Protein AF-A0A937RF72-F1 (afdb_monomer_lite)

Secondary structure (DSSP, 8-state):
-EEEEEEES-SSSEEEEEEETTEEEE--S-SSS----EEEEETTTTEEEEEEE---TT-S--EEEEEE-

Structure (mmCIF, N/CA/C/O backbone):
data_AF-A0A937RF72-F1
#
_entry.id   AF-A0A937RF72-F1
#
loop_
_atom_site.group_PDB
_atom_site.id
_atom_site.type_symbol
_atom_site.label_atom_id
_atom_site.label_a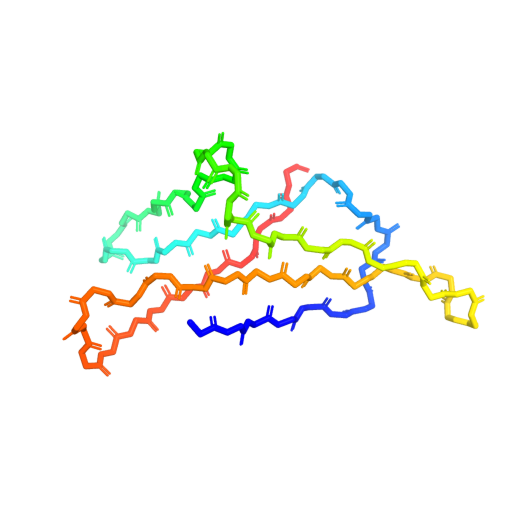lt_id
_atom_site.label_comp_id
_atom_site.label_asym_id
_atom_site.label_entity_id
_atom_site.label_seq_id
_atom_site.pdbx_PDB_ins_code
_atom_site.Cartn_x
_atom_site.Cartn_y
_atom_site.Cartn_z
_atom_site.occupancy
_atom_site.B_iso_or_equiv
_atom_site.auth_seq_id
_atom_site.auth_comp_id
_atom_site.auth_asym_id
_atom_site.auth_atom_id
_atom_site.pdbx_PDB_model_num
ATOM 1 N N . MET A 1 1 ? -11.071 2.384 -0.159 1.00 81.06 1 MET A N 1
ATOM 2 C CA . MET A 1 1 ? -10.731 3.485 -1.096 1.00 81.06 1 MET A CA 1
ATOM 3 C C . MET A 1 1 ? -9.325 3.272 -1.638 1.00 81.06 1 MET A C 1
ATOM 5 O O . MET A 1 1 ? -8.462 2.985 -0.819 1.00 81.06 1 MET A O 1
ATOM 9 N N . PRO A 1 2 ? -9.067 3.395 -2.951 1.00 87.25 2 PRO A N 1
ATOM 10 C CA . PRO A 1 2 ? -7.720 3.232 -3.491 1.00 87.25 2 PRO A CA 1
ATOM 11 C C . PRO A 1 2 ? -6.848 4.475 -3.247 1.00 87.25 2 PRO A C 1
ATOM 13 O O . PRO A 1 2 ? -7.310 5.604 -3.403 1.00 87.25 2 PRO A O 1
ATOM 16 N N . ILE A 1 3 ? -5.579 4.261 -2.908 1.00 89.88 3 ILE A N 1
ATOM 17 C CA . ILE A 1 3 ? -4.517 5.275 -2.893 1.00 89.88 3 ILE A CA 1
ATOM 18 C C . ILE A 1 3 ? -3.333 4.769 -3.715 1.00 89.88 3 ILE A C 1
ATOM 20 O O . ILE A 1 3 ? -3.046 3.572 -3.705 1.00 89.88 3 ILE A O 1
ATOM 24 N N . ARG A 1 4 ? -2.637 5.667 -4.416 1.00 92.75 4 ARG A N 1
ATOM 25 C CA . ARG A 1 4 ? -1.469 5.332 -5.234 1.00 92.75 4 ARG A CA 1
ATOM 26 C C . ARG A 1 4 ? -0.274 6.210 -4.888 1.00 92.75 4 ARG A C 1
ATOM 28 O O . ARG A 1 4 ? -0.413 7.417 -4.718 1.00 92.75 4 ARG A O 1
ATOM 35 N N . PHE A 1 5 ? 0.895 5.585 -4.844 1.00 93.12 5 PHE A N 1
ATOM 36 C CA . PHE A 1 5 ? 2.198 6.232 -4.754 1.00 93.12 5 PHE A CA 1
ATOM 37 C C . PHE A 1 5 ? 2.957 5.986 -6.056 1.00 93.12 5 PHE A C 1
ATOM 39 O O . PHE A 1 5 ? 2.968 4.858 -6.542 1.00 93.12 5 PHE A O 1
ATOM 46 N N . GLU A 1 6 ? 3.579 7.020 -6.620 1.00 95.31 6 GLU A N 1
ATOM 47 C CA . GLU A 1 6 ? 4.286 6.963 -7.908 1.00 95.31 6 GLU A CA 1
ATOM 48 C C . GLU A 1 6 ? 5.736 7.444 -7.767 1.00 95.31 6 GLU A C 1
ATOM 50 O O . GLU A 1 6 ? 6.096 8.071 -6.768 1.00 95.31 6 GLU A O 1
ATOM 55 N N . GLY A 1 7 ? 6.577 7.147 -8.763 1.00 95.25 7 GLY A N 1
ATOM 56 C CA . GLY A 1 7 ? 7.981 7.566 -8.768 1.00 95.25 7 GLY A CA 1
ATOM 57 C C . GLY A 1 7 ? 8.878 6.755 -7.827 1.00 95.25 7 GLY A C 1
ATOM 58 O O . GLY A 1 7 ? 9.960 7.210 -7.450 1.00 95.25 7 GLY A O 1
ATOM 59 N N . LEU A 1 8 ? 8.444 5.562 -7.411 1.00 94.38 8 LEU A N 1
ATOM 60 C CA . LEU A 1 8 ? 9.200 4.722 -6.485 1.00 94.38 8 LEU A CA 1
ATOM 61 C C . LEU A 1 8 ? 10.360 4.036 -7.214 1.00 94.38 8 LEU A C 1
ATOM 63 O O . LEU A 1 8 ? 10.195 3.509 -8.309 1.00 94.38 8 LEU A O 1
ATOM 67 N N . ARG A 1 9 ? 11.540 3.985 -6.590 1.00 93.81 9 ARG A N 1
ATOM 68 C CA . ARG A 1 9 ? 12.724 3.330 -7.185 1.00 93.81 9 ARG A CA 1
ATOM 69 C C . ARG A 1 9 ? 12.644 1.799 -7.192 1.00 93.81 9 ARG A C 1
ATOM 71 O O . ARG A 1 9 ? 13.479 1.153 -7.811 1.00 93.81 9 ARG A O 1
ATOM 78 N N . SER A 1 10 ? 11.690 1.223 -6.467 1.00 89.12 10 SER A N 1
ATOM 79 C CA . SER A 1 10 ? 11.461 -0.217 -6.361 1.00 89.12 10 SER A CA 1
ATOM 80 C C . SER A 1 10 ? 9.980 -0.479 -6.090 1.00 89.12 10 SER A C 1
ATOM 82 O O . SER A 1 10 ? 9.317 0.335 -5.450 1.00 89.12 10 SER A O 1
ATOM 84 N N . ALA A 1 11 ? 9.466 -1.623 -6.538 1.00 86.81 11 ALA A N 1
ATOM 85 C CA . ALA A 1 11 ? 8.155 -2.124 -6.115 1.00 86.81 11 ALA A CA 1
ATOM 86 C C . ALA A 1 11 ? 8.190 -2.785 -4.722 1.00 86.81 11 ALA A C 1
ATOM 88 O O . ALA A 1 11 ? 7.148 -3.008 -4.113 1.00 86.81 11 ALA A O 1
ATOM 89 N N . ALA A 1 12 ? 9.380 -3.113 -4.212 1.00 87.00 12 ALA A N 1
ATOM 90 C CA . ALA A 1 12 ? 9.576 -3.814 -2.948 1.00 87.00 12 ALA A CA 1
ATOM 91 C C . ALA A 1 12 ? 10.195 -2.909 -1.874 1.00 87.00 12 ALA A C 1
ATOM 93 O O . ALA A 1 12 ? 10.716 -1.832 -2.159 1.00 87.00 12 ALA A O 1
ATOM 94 N N . GLY A 1 13 ? 10.166 -3.378 -0.623 1.00 87.56 13 GLY A N 1
ATOM 95 C CA . GLY A 1 13 ? 10.752 -2.659 0.512 1.00 87.56 13 GLY A CA 1
ATOM 96 C C . GLY A 1 13 ? 9.871 -1.538 1.061 1.00 87.56 13 GLY A C 1
ATOM 97 O O . GLY A 1 13 ? 10.318 -0.792 1.921 1.00 87.56 13 GLY A O 1
ATOM 98 N N . TYR A 1 14 ? 8.618 -1.430 0.619 1.00 89.25 14 TYR A N 1
ATOM 99 C CA . TYR A 1 14 ? 7.658 -0.468 1.152 1.00 89.25 14 TYR A CA 1
ATOM 100 C C . TYR A 1 14 ? 6.585 -1.153 1.994 1.00 89.25 14 TYR A C 1
ATOM 102 O O . TYR A 1 14 ? 6.179 -2.286 1.733 1.00 89.25 14 TYR A O 1
ATOM 110 N N . ALA A 1 15 ? 6.110 -0.442 3.011 1.00 89.69 15 ALA A N 1
ATOM 111 C CA . ALA A 1 15 ? 4.962 -0.842 3.808 1.00 89.69 15 ALA A CA 1
ATOM 112 C C . ALA A 1 15 ? 4.100 0.380 4.128 1.00 89.69 15 ALA A C 1
ATOM 114 O O . ALA A 1 15 ? 4.609 1.422 4.554 1.00 89.69 15 ALA A O 1
ATOM 115 N N . LEU A 1 16 ? 2.794 0.240 3.922 1.00 91.12 16 LEU A N 1
ATOM 116 C CA . LEU A 1 16 ? 1.816 1.254 4.282 1.00 91.12 16 LEU A CA 1
ATOM 117 C C . LEU A 1 16 ? 1.314 0.994 5.703 1.00 91.12 16 LEU A C 1
ATOM 119 O O . LEU A 1 16 ? 1.011 -0.144 6.056 1.00 91.12 16 LEU A O 1
ATOM 123 N N . HIS A 1 17 ? 1.231 2.040 6.520 1.00 92.31 17 HIS A N 1
ATOM 124 C CA . HIS A 1 17 ? 0.770 1.946 7.903 1.00 92.31 17 HIS A CA 1
ATOM 125 C C . HIS A 1 17 ? -0.347 2.947 8.169 1.00 92.31 17 HIS A C 1
ATOM 127 O O . HIS A 1 17 ? -0.223 4.114 7.794 1.00 92.31 17 HIS A O 1
ATOM 133 N N . ARG A 1 18 ? -1.387 2.5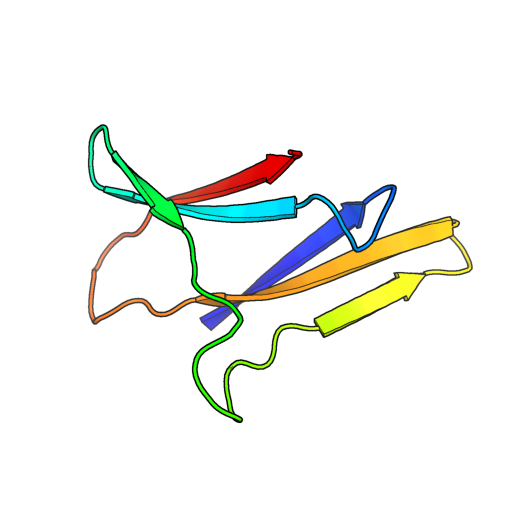18 8.886 1.00 92.38 18 ARG A N 1
ATOM 134 C CA . ARG A 1 18 ? -2.360 3.421 9.504 1.00 92.38 18 ARG A CA 1
ATOM 135 C C . ARG A 1 18 ? -1.748 4.014 10.769 1.00 92.38 18 ARG A C 1
ATOM 137 O O . ARG A 1 18 ? -1.167 3.289 11.585 1.00 92.38 18 ARG A O 1
ATOM 144 N N . LEU A 1 19 ? -1.861 5.326 10.926 1.00 93.19 19 LEU A N 1
ATOM 145 C CA . LEU A 1 19 ? -1.502 6.022 12.154 1.00 93.19 19 LEU A CA 1
ATOM 146 C C . LEU A 1 19 ? -2.685 5.956 13.123 1.00 93.19 19 LEU A C 1
ATOM 148 O O . LEU A 1 19 ? -3.767 6.461 12.838 1.00 93.19 19 LEU A O 1
ATOM 152 N N . GLU A 1 20 ? -2.465 5.335 14.277 1.00 90.19 20 GLU A N 1
ATOM 153 C CA . GLU A 1 20 ? -3.441 5.200 15.362 1.00 90.19 20 GLU A CA 1
ATOM 154 C C . GLU A 1 20 ? -2.839 5.856 16.616 1.00 90.19 20 GLU A C 1
ATOM 156 O O . GLU A 1 20 ? -2.202 5.217 17.462 1.00 90.19 20 GLU A O 1
ATOM 161 N N . GLY A 1 21 ? -2.941 7.187 16.688 1.00 86.56 21 GLY A N 1
ATOM 162 C CA . GLY A 1 21 ? -2.263 7.991 17.707 1.00 86.56 21 GLY A CA 1
ATOM 163 C C . GLY A 1 21 ? -0.738 7.883 17.592 1.00 86.56 21 GLY A C 1
ATOM 164 O O . GLY A 1 21 ? -0.146 8.329 16.615 1.00 86.56 21 GLY A O 1
ATOM 165 N N . ARG A 1 22 ? -0.083 7.282 18.596 1.00 89.19 22 ARG A N 1
ATOM 166 C CA . ARG A 1 22 ? 1.379 7.041 18.591 1.00 89.19 22 ARG A CA 1
ATOM 167 C C . ARG A 1 22 ? 1.782 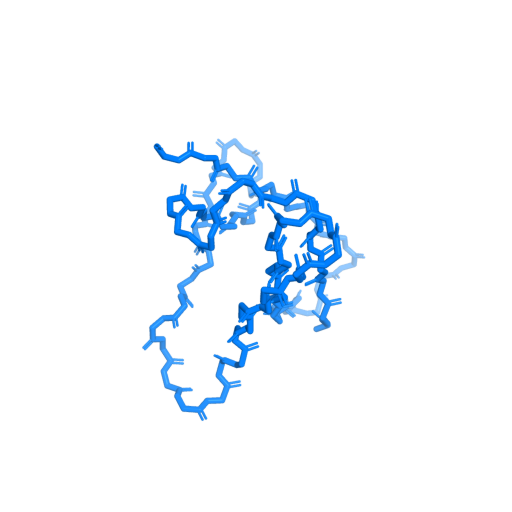5.711 17.948 1.00 89.19 22 ARG A C 1
ATOM 169 O O . ARG A 1 22 ? 2.972 5.410 17.874 1.00 89.19 22 ARG A O 1
ATOM 176 N N . ARG A 1 23 ?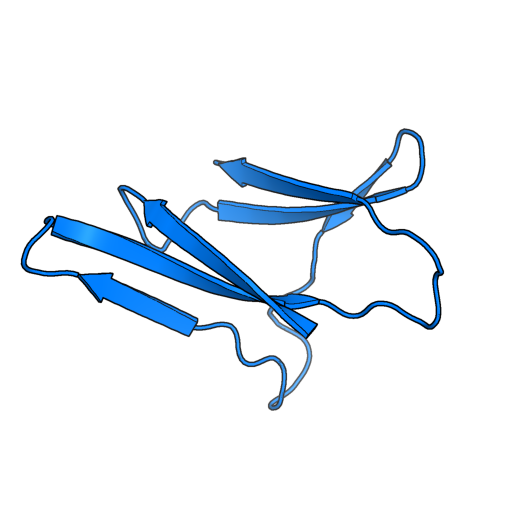 0.816 4.891 17.529 1.00 91.69 23 ARG A N 1
ATOM 177 C CA . ARG A 1 23 ? 1.062 3.567 16.952 1.00 91.69 23 ARG A CA 1
ATOM 178 C C . ARG A 1 23 ? 0.984 3.610 15.432 1.00 91.69 23 ARG A C 1
ATOM 180 O O . ARG A 1 23 ? 0.245 4.401 14.853 1.00 91.69 23 ARG A O 1
ATOM 187 N N . ARG A 1 24 ? 1.756 2.726 14.801 1.00 92.62 24 ARG A N 1
ATOM 188 C CA . ARG A 1 24 ? 1.697 2.448 13.365 1.00 92.62 24 ARG A CA 1
ATOM 189 C C . ARG A 1 24 ? 1.199 1.024 13.194 1.00 92.62 24 ARG A C 1
ATOM 191 O O . ARG A 1 24 ? 1.909 0.089 13.559 1.00 92.62 24 ARG A O 1
ATOM 198 N N . ARG A 1 25 ? -0.013 0.863 12.672 1.00 90.31 25 ARG A N 1
ATOM 199 C CA . ARG A 1 25 ? -0.572 -0.448 12.348 1.00 90.31 25 ARG A CA 1
ATOM 200 C C . ARG A 1 25 ? -0.286 -0.739 10.873 1.00 90.31 25 ARG A C 1
ATOM 202 O O . ARG A 1 25 ? -0.759 0.026 10.033 1.00 90.31 25 ARG A O 1
ATOM 209 N N . PRO A 1 26 ? 0.515 -1.764 10.533 1.00 89.00 26 PRO A N 1
ATOM 210 C CA . PRO A 1 26 ? 0.775 -2.088 9.136 1.00 89.00 26 PRO A CA 1
ATOM 211 C C . PRO A 1 26 ? -0.523 -2.516 8.451 1.00 89.00 26 PRO A C 1
ATOM 213 O O . PRO A 1 26 ? -1.331 -3.234 9.042 1.00 89.00 26 PRO A O 1
ATOM 216 N N . LEU A 1 27 ? -0.706 -2.073 7.209 1.00 86.38 27 LEU A N 1
ATOM 217 C CA . LEU A 1 27 ? -1.680 -2.674 6.314 1.00 86.38 27 LEU A CA 1
ATOM 218 C C . LEU A 1 27 ? -1.158 -4.065 5.955 1.00 86.38 27 LEU A C 1
ATOM 220 O O . LEU A 1 27 ? -0.098 -4.190 5.332 1.00 86.38 27 LEU A O 1
ATOM 224 N N . ASP A 1 28 ? -1.866 -5.096 6.405 1.00 76.94 28 ASP A N 1
ATOM 225 C CA . ASP A 1 28 ? -1.548 -6.467 6.034 1.00 76.94 28 ASP A CA 1
ATOM 226 C C . ASP A 1 28 ? -1.999 -6.700 4.591 1.00 76.94 28 ASP A C 1
ATOM 228 O O . ASP A 1 28 ? -3.174 -6.582 4.275 1.00 76.94 28 ASP A O 1
ATOM 232 N N . GLN A 1 29 ? -1.037 -6.975 3.714 1.00 64.94 29 GLN A N 1
ATOM 233 C CA . GLN A 1 29 ? -1.255 -7.177 2.279 1.00 64.94 29 GLN A CA 1
ATOM 234 C C . GLN A 1 29 ? -1.493 -8.656 1.926 1.00 64.94 29 GLN A C 1
ATOM 236 O O . GLN A 1 29 ? -1.601 -8.991 0.747 1.00 64.94 29 GLN A O 1
ATOM 241 N N . ALA A 1 30 ? -1.496 -9.553 2.920 1.00 60.25 30 ALA A N 1
ATOM 242 C CA . ALA A 1 30 ? -1.532 -11.001 2.722 1.00 60.25 30 ALA A CA 1
ATOM 243 C C . ALA A 1 30 ? -2.903 -11.642 3.012 1.00 60.25 30 ALA A C 1
ATOM 245 O O . ALA A 1 30 ? -3.070 -12.847 2.796 1.00 60.25 30 ALA A O 1
ATOM 246 N N . VAL A 1 31 ? -3.894 -10.882 3.489 1.00 52.06 31 VAL A N 1
ATOM 247 C CA . VAL A 1 31 ? -5.170 -11.445 3.951 1.00 52.06 31 VAL A CA 1
ATOM 248 C C . VAL A 1 31 ? -6.201 -11.473 2.814 1.00 52.06 31 VAL A C 1
ATOM 250 O O . VAL A 1 31 ? -6.956 -10.542 2.594 1.00 52.06 31 VAL A O 1
ATOM 253 N N . HIS A 1 32 ? -6.238 -12.621 2.126 1.00 43.44 32 HIS A N 1
ATOM 254 C CA . HIS A 1 32 ? -7.303 -13.124 1.240 1.00 43.44 32 HIS A CA 1
ATOM 255 C C . HIS A 1 32 ? -7.663 -12.311 -0.013 1.00 43.44 32 HIS A C 1
ATOM 257 O O . HIS A 1 32 ? -8.462 -11.394 0.072 1.00 43.44 32 HIS A O 1
ATOM 263 N N . GLY A 1 33 ? -7.219 -12.787 -1.189 1.00 45.84 33 GLY A N 1
ATOM 264 C CA . GLY A 1 33 ? -7.973 -12.929 -2.462 1.00 45.84 33 GLY A CA 1
ATOM 265 C C . GLY A 1 33 ? -8.679 -11.728 -3.125 1.00 45.84 33 GLY A C 1
ATOM 266 O O . GLY A 1 33 ? -9.019 -11.824 -4.297 1.00 45.84 33 GLY A O 1
ATOM 267 N N . ASN A 1 34 ? -8.880 -10.627 -2.409 1.00 40.59 34 ASN A N 1
ATOM 268 C CA . ASN A 1 34 ? -9.608 -9.410 -2.758 1.00 40.59 34 ASN A CA 1
ATOM 269 C C . ASN A 1 34 ? -8.867 -8.149 -2.260 1.00 40.59 34 ASN A C 1
ATOM 271 O O . ASN A 1 34 ? -9.323 -7.033 -2.506 1.00 40.59 34 ASN A O 1
ATOM 275 N N . ASP A 1 35 ? -7.717 -8.304 -1.594 1.00 55.56 35 ASP A N 1
ATOM 276 C CA . ASP A 1 35 ? -6.801 -7.205 -1.292 1.00 55.56 35 ASP A CA 1
ATOM 277 C C . ASP A 1 35 ? -5.908 -6.950 -2.511 1.00 55.56 35 ASP A C 1
ATOM 279 O O . ASP A 1 35 ? -4.770 -7.405 -2.620 1.00 55.56 35 ASP A O 1
ATOM 283 N N . PHE A 1 36 ? -6.478 -6.243 -3.487 1.00 58.31 36 PHE A N 1
ATOM 284 C CA . PHE A 1 36 ? -5.789 -5.822 -4.704 1.00 58.31 36 PHE A CA 1
ATOM 285 C C . PHE A 1 36 ? -4.782 -4.714 -4.372 1.00 58.31 36 PHE A C 1
ATOM 287 O O . PHE A 1 36 ? -5.090 -3.527 -4.503 1.00 58.31 36 PHE A O 1
ATOM 294 N N . TRP A 1 37 ? -3.584 -5.072 -3.912 1.00 72.56 37 TRP A N 1
ATOM 295 C CA . TRP A 1 37 ? -2.440 -4.187 -4.093 1.00 72.56 37 TRP A CA 1
ATOM 296 C C . TRP A 1 37 ? -1.851 -4.440 -5.480 1.00 72.56 37 TRP A C 1
ATOM 298 O O . TRP A 1 37 ? -1.758 -5.577 -5.941 1.00 72.56 37 TRP A O 1
ATOM 308 N N . GLN A 1 38 ? -1.506 -3.363 -6.175 1.00 83.19 38 GLN A N 1
ATOM 309 C CA . GLN A 1 38 ? -0.965 -3.428 -7.528 1.00 83.19 38 GLN A CA 1
ATOM 310 C C . GLN A 1 38 ? 0.377 -2.717 -7.556 1.00 83.19 38 GLN A C 1
ATOM 312 O O . GLN A 1 38 ? 0.497 -1.594 -7.061 1.00 83.19 38 GLN A O 1
ATOM 317 N N . ALA A 1 39 ? 1.368 -3.379 -8.144 1.00 87.56 39 ALA A N 1
ATOM 318 C CA . ALA A 1 39 ? 2.652 -2.791 -8.468 1.00 87.56 39 ALA A CA 1
ATOM 319 C C . ALA A 1 39 ? 2.775 -2.680 -9.987 1.00 87.56 39 ALA A C 1
ATOM 321 O O . ALA A 1 39 ? 2.871 -3.694 -10.674 1.00 87.56 39 ALA A O 1
ATOM 322 N N . ASP A 1 40 ? 2.797 -1.452 -10.494 1.00 92.12 40 ASP A N 1
ATOM 323 C CA . ASP A 1 40 ? 3.014 -1.177 -11.912 1.00 92.12 40 ASP A CA 1
ATOM 324 C C . ASP A 1 40 ? 4.439 -0.666 -12.116 1.00 92.12 40 ASP A C 1
ATOM 326 O O . ASP A 1 40 ? 4.925 0.160 -11.342 1.00 92.12 40 ASP A O 1
ATOM 330 N N . TYR A 1 41 ? 5.116 -1.149 -13.155 1.00 93.94 41 TYR A N 1
ATOM 331 C CA . TYR A 1 41 ? 6.387 -0.586 -13.603 1.00 93.94 41 TYR A CA 1
ATOM 332 C C . TYR A 1 41 ? 6.132 0.412 -14.732 1.00 93.94 41 TYR A C 1
ATOM 334 O O . TYR A 1 41 ? 5.461 0.095 -15.714 1.00 93.94 41 TYR A O 1
ATOM 342 N N . ASP A 1 42 ? 6.672 1.613 -14.581 1.00 94.56 42 ASP A N 1
ATOM 343 C CA . ASP A 1 42 ? 6.665 2.665 -15.582 1.00 94.56 42 ASP A CA 1
ATOM 344 C C . ASP A 1 42 ? 8.026 2.694 -16.286 1.00 94.56 42 ASP A C 1
ATOM 346 O O . ASP A 1 42 ? 9.032 3.139 -15.727 1.00 94.56 42 ASP A O 1
ATOM 350 N N . ALA A 1 43 ? 8.045 2.195 -17.521 1.00 95.25 43 ALA A N 1
ATOM 351 C CA . ALA A 1 43 ? 9.256 2.094 -18.324 1.00 95.25 43 ALA A CA 1
ATOM 352 C C . ALA A 1 43 ? 9.764 3.454 -18.831 1.00 95.25 43 ALA A C 1
ATOM 354 O O . ALA A 1 43 ? 10.959 3.583 -19.083 1.00 95.25 43 ALA A O 1
ATOM 355 N N . GLU A 1 44 ? 8.895 4.463 -18.970 1.00 96.56 44 GLU A N 1
ATOM 356 C CA . GLU A 1 44 ? 9.297 5.799 -19.428 1.00 96.56 44 GLU A CA 1
ATOM 357 C C . GLU A 1 44 ? 10.145 6.495 -18.361 1.00 96.56 44 GLU A C 1
ATOM 359 O O . GLU A 1 44 ? 11.203 7.052 -18.653 1.00 96.56 44 GLU A O 1
ATOM 364 N N . SER A 1 45 ? 9.705 6.412 -17.105 1.00 95.06 45 SER A N 1
ATOM 365 C CA . SER A 1 45 ? 10.394 7.036 -15.974 1.00 95.06 45 SER A CA 1
ATOM 366 C C . SER A 1 45 ? 11.375 6.105 -15.252 1.00 95.06 45 SER A C 1
ATOM 368 O O . SER A 1 45 ? 12.116 6.557 -14.379 1.00 95.06 45 SER A O 1
ATOM 370 N N . ASN 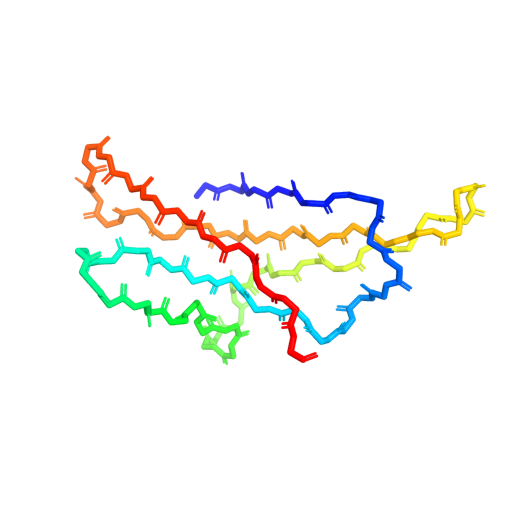A 1 46 ? 11.410 4.818 -15.613 1.00 95.62 46 ASN A N 1
ATOM 371 C CA . ASN A 1 46 ? 12.121 3.762 -14.888 1.00 95.62 46 ASN A CA 1
ATOM 372 C C . ASN A 1 46 ? 11.774 3.758 -13.385 1.00 95.62 46 ASN A C 1
ATOM 374 O O . ASN A 1 46 ? 12.651 3.699 -12.518 1.00 95.62 46 ASN A O 1
ATOM 378 N N . THR A 1 47 ? 10.482 3.871 -13.074 1.00 97.19 47 THR A N 1
ATOM 379 C CA . THR A 1 47 ? 9.977 3.883 -11.696 1.00 97.19 47 THR A CA 1
ATOM 380 C C . THR A 1 47 ? 8.826 2.906 -11.505 1.00 97.19 47 THR A C 1
ATOM 382 O O . THR A 1 47 ? 8.352 2.267 -12.439 1.00 97.19 47 THR A O 1
ATOM 385 N N . HIS A 1 48 ? 8.380 2.761 -10.263 1.00 94.19 48 HIS A N 1
ATOM 386 C CA . HIS A 1 48 ? 7.258 1.923 -9.883 1.00 94.19 48 HIS A CA 1
ATOM 387 C C . HIS A 1 48 ? 6.122 2.751 -9.287 1.00 94.19 48 HIS A C 1
ATOM 389 O O . HIS A 1 48 ? 6.334 3.796 -8.658 1.00 94.19 48 HIS A O 1
ATOM 395 N N . LYS A 1 49 ? 4.908 2.230 -9.443 1.00 94.44 49 LYS A N 1
ATOM 396 C CA . LYS A 1 49 ? 3.686 2.736 -8.825 1.00 94.44 49 LYS A CA 1
ATOM 397 C C . LYS A 1 49 ? 3.116 1.654 -7.922 1.00 94.44 49 LYS A C 1
ATOM 399 O O . LYS A 1 49 ? 2.951 0.522 -8.365 1.00 94.44 49 LYS A O 1
ATOM 404 N N . LEU A 1 50 ? 2.815 1.993 -6.673 1.00 91.69 50 LEU A N 1
ATOM 405 C CA . LEU A 1 50 ? 2.161 1.093 -5.724 1.00 91.69 50 LEU A CA 1
ATOM 406 C C . LEU A 1 50 ? 0.765 1.614 -5.410 1.00 91.69 50 LEU A C 1
ATOM 408 O O . LEU A 1 50 ? 0.616 2.738 -4.929 1.00 91.69 50 LEU A O 1
ATOM 412 N N . SER A 1 51 ? -0.247 0.796 -5.676 1.00 91.19 51 SER A N 1
ATOM 413 C CA . SER A 1 51 ? -1.645 1.088 -5.358 1.00 91.19 51 SER A CA 1
ATOM 414 C C . SER A 1 51 ? -2.109 0.204 -4.203 1.00 91.19 51 SER A C 1
ATOM 416 O O . SER A 1 51 ? -1.880 -1.003 -4.230 1.00 91.19 51 SER A O 1
ATOM 418 N N . PHE A 1 52 ? -2.768 0.796 -3.209 1.00 88.06 52 PHE A N 1
ATOM 419 C CA . PHE A 1 52 ? -3.307 0.116 -2.032 1.00 88.06 52 PHE A CA 1
ATOM 420 C C . PHE A 1 52 ? -4.792 0.420 -1.885 1.00 88.06 52 PHE A C 1
ATOM 422 O O . PHE A 1 52 ? -5.217 1.557 -2.093 1.00 88.06 52 PHE A O 1
ATOM 429 N N . ASN A 1 53 ? -5.570 -0.562 -1.439 1.00 85.62 53 ASN A N 1
ATOM 430 C CA . ASN A 1 53 ? -6.949 -0.340 -1.027 1.00 85.62 53 ASN A CA 1
ATOM 431 C C . ASN A 1 53 ? -7.007 -0.111 0.483 1.00 85.62 53 ASN A C 1
ATOM 433 O O . ASN A 1 53 ? -6.750 -1.005 1.280 1.00 85.62 53 ASN A O 1
ATOM 437 N N . LEU A 1 54 ? -7.343 1.115 0.875 1.00 86.19 54 LEU A N 1
ATOM 438 C CA . LEU A 1 54 ? -7.513 1.495 2.269 1.00 86.19 54 LEU A CA 1
ATOM 439 C C . LEU A 1 54 ? -8.852 0.994 2.799 1.00 86.19 54 LEU A C 1
ATOM 441 O O . LEU A 1 54 ? -9.911 1.305 2.232 1.00 86.19 54 LEU A O 1
ATOM 445 N N . VAL A 1 55 ? -8.782 0.293 3.927 1.00 81.81 55 VAL A N 1
ATOM 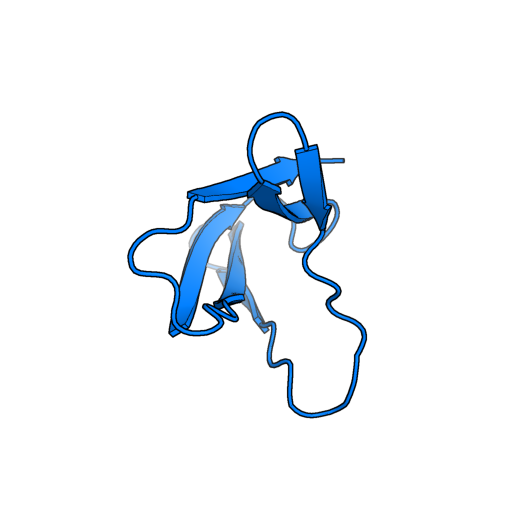446 C CA . VAL A 1 55 ? -9.922 -0.020 4.784 1.00 81.81 55 VAL A CA 1
ATOM 447 C C . VAL A 1 55 ? -10.129 1.154 5.738 1.00 81.81 55 VAL A C 1
ATOM 449 O O . VAL A 1 55 ? -9.237 1.499 6.513 1.00 81.81 55 VAL A O 1
ATOM 452 N N . LEU A 1 56 ? -11.287 1.807 5.644 1.00 82.44 56 LEU A N 1
ATOM 453 C CA . LEU A 1 56 ? -11.581 3.020 6.415 1.00 82.44 56 LEU A CA 1
ATOM 454 C C . LEU A 1 56 ? -12.446 2.759 7.657 1.00 82.44 56 LEU A C 1
ATOM 456 O O . LEU A 1 56 ? -12.509 3.624 8.521 1.00 82.44 56 LEU A O 1
ATOM 460 N N . ASP A 1 57 ? -13.079 1.584 7.772 1.00 77.06 57 ASP A N 1
ATOM 461 C CA . ASP A 1 57 ? -13.912 1.153 8.914 1.00 77.06 57 ASP A CA 1
ATOM 462 C C . ASP A 1 57 ? -14.920 2.204 9.424 1.00 77.06 57 ASP A C 1
ATOM 464 O O . ASP A 1 57 ? -15.187 2.291 10.619 1.00 77.06 57 ASP A O 1
ATOM 468 N N . GLY A 1 58 ? -15.467 3.036 8.528 1.00 77.25 58 GLY A N 1
ATOM 469 C CA . GLY A 1 58 ? -16.418 4.093 8.894 1.00 77.25 58 GLY A CA 1
ATOM 470 C C . GLY A 1 58 ? -15.816 5.246 9.708 1.00 77.25 58 GLY A C 1
ATOM 471 O O . GLY A 1 58 ? -16.563 5.991 10.331 1.00 77.25 58 GLY A O 1
ATOM 472 N N . ALA A 1 59 ? -14.490 5.393 9.726 1.00 80.69 59 ALA A N 1
ATOM 473 C CA . ALA A 1 59 ? -13.829 6.521 10.367 1.00 80.69 59 ALA A CA 1
ATOM 474 C C . ALA A 1 59 ? -13.981 7.803 9.533 1.00 80.69 59 ALA A C 1
ATOM 476 O O . ALA A 1 59 ? -13.721 7.788 8.328 1.00 80.69 59 ALA A O 1
ATOM 477 N N . ASP A 1 60 ? -14.327 8.910 10.198 1.00 81.31 60 ASP A N 1
ATOM 478 C CA . ASP A 1 60 ? -14.438 10.239 9.576 1.00 81.31 60 ASP A CA 1
ATOM 479 C C . ASP A 1 60 ? -13.090 10.728 9.027 1.00 81.31 60 ASP A C 1
ATOM 481 O O . ASP A 1 60 ? -13.019 11.356 7.972 1.00 81.31 60 ASP A O 1
ATOM 485 N N . GLU A 1 61 ? -12.005 10.397 9.730 1.00 85.50 61 GLU A N 1
ATOM 486 C CA . GLU A 1 61 ? -10.646 10.752 9.345 1.00 85.50 61 GLU A CA 1
ATOM 487 C C . GLU A 1 61 ? -9.679 9.599 9.632 1.00 85.50 61 GLU A C 1
ATOM 489 O O . GLU A 1 61 ? -9.737 8.928 10.668 1.00 85.50 61 GLU A O 1
ATOM 494 N N . THR A 1 62 ? -8.753 9.364 8.701 1.00 90.06 62 THR A N 1
ATOM 495 C CA . THR A 1 62 ? -7.649 8.419 8.884 1.00 90.06 62 THR A CA 1
ATOM 496 C C . THR A 1 62 ? -6.364 9.012 8.332 1.00 90.06 62 THR A C 1
ATOM 498 O O . THR A 1 62 ? -6.371 9.662 7.290 1.00 90.06 62 THR A O 1
ATOM 501 N N . ALA A 1 63 ? -5.248 8.754 9.009 1.00 92.44 63 ALA A N 1
ATOM 502 C CA . ALA A 1 63 ? -3.927 9.149 8.545 1.00 92.44 63 ALA A CA 1
ATOM 503 C C . ALA A 1 63 ? -3.097 7.904 8.226 1.00 92.44 63 ALA A C 1
ATOM 505 O O . ALA A 1 63 ? -3.109 6.921 8.972 1.00 92.44 63 ALA A O 1
ATOM 506 N N . TRP A 1 64 ? -2.369 7.952 7.114 1.00 93.25 64 TRP A N 1
ATOM 507 C CA . TRP A 1 64 ? -1.586 6.833 6.601 1.00 93.25 64 TRP A CA 1
ATOM 508 C C . TRP A 1 64 ? -0.181 7.295 6.233 1.00 93.25 64 TRP A C 1
ATOM 510 O O . TRP A 1 64 ? 0.013 8.418 5.774 1.00 93.25 64 TRP A O 1
ATOM 520 N N . VAL A 1 65 ? 0.807 6.424 6.430 1.00 94.00 65 VAL A N 1
ATOM 521 C CA . VAL A 1 65 ? 2.207 6.698 6.100 1.00 94.00 65 VAL A CA 1
ATOM 522 C C . VAL A 1 65 ? 2.820 5.527 5.343 1.00 94.00 65 VAL A C 1
ATOM 524 O O . VAL A 1 65 ? 2.782 4.382 5.801 1.00 94.00 65 VAL A O 1
ATOM 527 N N . LEU A 1 66 ? 3.399 5.820 4.178 1.00 93.00 66 LEU A N 1
ATOM 528 C CA . LEU A 1 66 ? 4.248 4.882 3.453 1.00 93.00 66 LEU A CA 1
ATOM 529 C C . LEU A 1 66 ? 5.671 4.992 4.003 1.00 93.00 66 LEU A C 1
ATOM 531 O O . LEU A 1 66 ? 6.230 6.085 4.078 1.00 93.00 66 LEU A O 1
ATOM 535 N N . THR A 1 67 ? 6.267 3.869 4.384 1.00 92.56 67 THR A N 1
ATOM 536 C CA . THR A 1 67 ? 7.654 3.821 4.863 1.00 92.56 67 THR A CA 1
ATOM 537 C C . THR A 1 67 ? 8.473 2.851 4.031 1.00 92.56 67 THR A C 1
ATOM 539 O O . THR A 1 67 ? 7.974 1.782 3.677 1.00 92.56 67 THR A O 1
ATOM 542 N N . GLN A 1 68 ? 9.733 3.201 3.789 1.00 89.94 68 GLN A N 1
ATOM 543 C CA . GLN A 1 68 ? 10.736 2.305 3.221 1.00 89.94 68 GLN A CA 1
ATOM 544 C C . GLN A 1 68 ? 11.417 1.515 4.353 1.00 89.94 68 GLN A C 1
ATOM 546 O O . GLN A 1 68 ? 11.717 2.098 5.397 1.00 89.94 68 GLN A O 1
ATOM 551 N N . ARG A 1 69 ? 11.580 0.202 4.172 1.00 75.50 69 ARG A N 1
ATOM 552 C CA . ARG A 1 69 ? 12.284 -0.717 5.079 1.00 75.50 69 ARG A CA 1
ATOM 553 C C . ARG A 1 69 ? 13.771 -0.790 4.763 1.00 75.50 69 ARG A C 1
ATOM 555 O O . ARG A 1 69 ? 14.122 -0.609 3.575 1.00 75.50 69 ARG A O 1
#

Foldseek 3Di:
DKDKDKQALDPDQKWKFWDDPPDTHTDDQPPDDPFDWDWDQDPVSRIIMTMGDDDCVPDPDIDMDMDGD

pLDDT: mean 84.88, std 13.13, range [40.59, 97.19]

Radius of gyration: 12.87 Å; chains: 1; bounding box: 29×24×38 Å

Sequence (69 aa):
MPIRFEGLRSAAGYALHRLEGRRRRPLDQAVHGNDFWQADYDAESNTHKLSFNLVLDGADETAWVLTQR